Protein AF-A0A2N0RND5-F1 (afdb_monomer)

Secondary structure (DSSP, 8-state):
--EEEEEE--GGG--HHHHHHHHTTEEEEEEEE-TTT--EEEEEEE--HHHHHHHTSS------

Structure (mmCIF, N/CA/C/O backbone):
data_AF-A0A2N0RND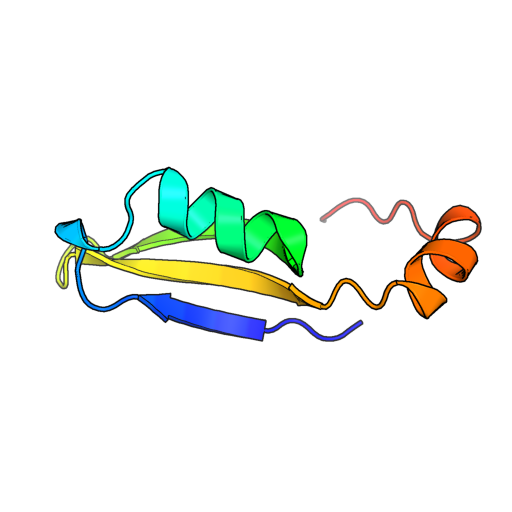5-F1
#
_entry.id   AF-A0A2N0RND5-F1
#
loop_
_atom_site.group_PDB
_atom_site.id
_atom_s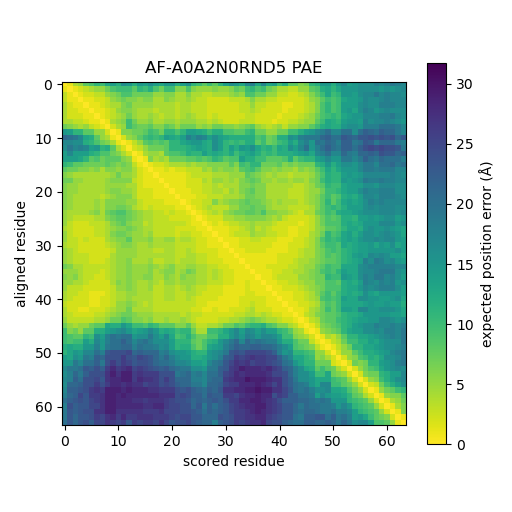ite.type_symbol
_atom_site.label_atom_id
_atom_site.label_alt_id
_atom_site.label_comp_id
_atom_site.label_asym_id
_atom_site.label_entity_id
_atom_site.label_seq_id
_atom_site.pdbx_PDB_ins_code
_atom_site.Cartn_x
_atom_site.Cartn_y
_atom_site.Cartn_z
_atom_site.occupancy
_atom_site.B_iso_or_equiv
_atom_site.auth_seq_id
_atom_site.auth_comp_id
_atom_site.auth_asym_id
_atom_site.auth_atom_id
_atom_site.pdbx_PDB_model_num
ATOM 1 N N . MET A 1 1 ? 1.839 -5.158 -20.382 1.00 65.38 1 MET A N 1
ATOM 2 C CA . MET A 1 1 ? 1.732 -4.538 -19.046 1.00 65.38 1 MET A CA 1
ATOM 3 C C . MET A 1 1 ? 0.827 -5.424 -18.215 1.00 65.38 1 MET A C 1
ATOM 5 O O . MET A 1 1 ? -0.282 -5.677 -18.667 1.00 65.38 1 MET A O 1
ATOM 9 N N . PHE A 1 2 ? 1.315 -5.954 -17.093 1.00 70.44 2 PHE A N 1
ATOM 10 C CA . PHE A 1 2 ? 0.546 -6.858 -16.237 1.00 70.44 2 PHE A CA 1
ATOM 11 C C . PHE A 1 2 ? 0.151 -6.114 -14.970 1.00 70.44 2 PHE A C 1
ATOM 13 O O . PHE A 1 2 ? 1.002 -5.641 -14.227 1.00 70.44 2 PHE A O 1
ATOM 20 N N . VAL A 1 3 ? -1.151 -5.969 -14.753 1.00 79.12 3 VAL A N 1
ATOM 21 C CA . VAL A 1 3 ? -1.671 -5.357 -13.534 1.00 79.12 3 VAL A CA 1
ATOM 22 C C . VAL A 1 3 ? -1.998 -6.474 -12.559 1.00 79.12 3 VAL A C 1
ATOM 24 O O . VAL A 1 3 ? -2.738 -7.399 -12.886 1.00 79.12 3 VAL A O 1
ATOM 27 N N . ILE A 1 4 ? -1.430 -6.378 -11.366 1.00 84.06 4 ILE A N 1
ATOM 28 C CA . ILE A 1 4 ? -1.648 -7.295 -10.261 1.00 84.06 4 ILE A CA 1
ATOM 29 C C . ILE A 1 4 ? -2.513 -6.573 -9.237 1.00 84.06 4 ILE A C 1
ATOM 31 O O . ILE A 1 4 ? -2.220 -5.454 -8.810 1.00 84.06 4 ILE A O 1
ATOM 35 N N . LEU A 1 5 ? -3.588 -7.239 -8.835 1.00 87.31 5 LEU A N 1
ATOM 36 C CA . LEU A 1 5 ? -4.447 -6.790 -7.757 1.00 87.31 5 LEU A CA 1
ATOM 37 C C . LEU A 1 5 ? -4.154 -7.628 -6.519 1.00 87.31 5 LEU A C 1
ATOM 39 O O . LEU A 1 5 ? -4.212 -8.857 -6.566 1.00 87.31 5 LEU A O 1
ATOM 43 N N . LYS A 1 6 ? -3.843 -6.966 -5.406 1.00 86.06 6 LYS A N 1
ATOM 44 C CA . LYS A 1 6 ? -3.540 -7.640 -4.145 1.00 86.06 6 LYS A CA 1
ATOM 45 C C . LYS A 1 6 ? -4.437 -7.124 -3.033 1.00 86.06 6 LYS A C 1
ATOM 47 O O . LYS A 1 6 ? -4.465 -5.924 -2.771 1.00 86.06 6 LYS A O 1
ATOM 52 N N . ILE A 1 7 ? -5.142 -8.041 -2.375 1.00 87.25 7 ILE A N 1
ATOM 53 C CA . ILE A 1 7 ? -5.953 -7.745 -1.192 1.00 87.25 7 ILE A CA 1
ATOM 54 C C . ILE A 1 7 ? -5.099 -7.987 0.054 1.00 87.25 7 ILE A C 1
ATOM 56 O O . ILE A 1 7 ? -4.443 -9.021 0.190 1.00 87.25 7 ILE A O 1
ATOM 60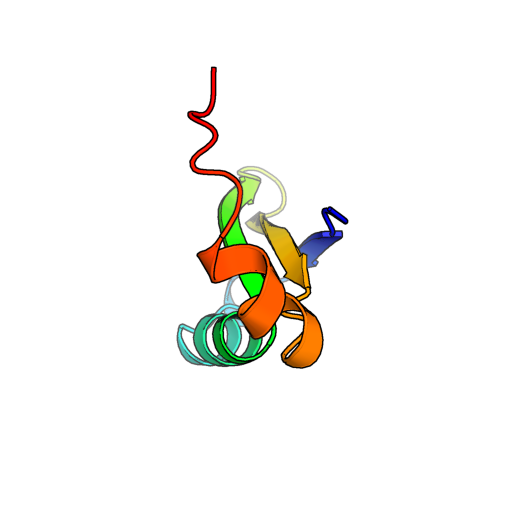 N N . LEU A 1 8 ? -5.085 -7.010 0.951 1.00 85.12 8 LEU A N 1
ATOM 61 C CA . LEU A 1 8 ? -4.350 -7.011 2.204 1.00 85.12 8 LEU A CA 1
ATOM 62 C C . LEU A 1 8 ? -5.359 -7.061 3.351 1.00 85.12 8 LEU A C 1
ATOM 64 O O . LEU A 1 8 ? -5.932 -6.046 3.756 1.00 85.12 8 LEU A O 1
ATOM 68 N N . ASN A 1 9 ? -5.567 -8.277 3.851 1.00 76.56 9 ASN A N 1
ATOM 69 C CA . ASN A 1 9 ? -6.524 -8.590 4.904 1.00 76.56 9 ASN A CA 1
ATOM 70 C C . ASN A 1 9 ? -5.912 -8.330 6.285 1.00 76.56 9 ASN A C 1
ATOM 72 O O . ASN A 1 9 ? -5.533 -9.282 6.958 1.00 76.56 9 ASN A O 1
ATOM 76 N N . ASN A 1 10 ? -5.706 -7.058 6.643 1.00 70.75 10 ASN A N 1
ATOM 77 C CA . ASN A 1 10 ? -5.521 -6.541 8.009 1.00 70.75 10 ASN A CA 1
ATOM 78 C C . ASN A 1 10 ? -4.935 -5.113 7.934 1.00 70.75 10 ASN A C 1
ATOM 80 O O . ASN A 1 10 ? -3.767 -4.968 7.553 1.00 70.75 10 ASN A O 1
ATOM 84 N N . PRO A 1 11 ? -5.657 -4.065 8.366 1.00 62.50 11 PRO A N 1
ATOM 85 C CA . PRO A 1 11 ? -5.151 -2.693 8.343 1.00 62.50 11 PRO A CA 1
ATOM 86 C C . PRO A 1 11 ? -3.890 -2.494 9.204 1.00 62.50 11 PRO A C 1
ATOM 88 O O . PRO A 1 11 ? -3.013 -1.724 8.825 1.00 62.50 11 PRO A O 1
ATOM 91 N N . ALA A 1 12 ? -3.722 -3.243 10.302 1.00 60.41 12 ALA A N 1
ATOM 92 C CA . ALA A 1 12 ? -2.532 -3.148 11.158 1.00 60.41 12 ALA A CA 1
ATOM 93 C C . ALA A 1 12 ? -1.258 -3.718 10.502 1.00 60.41 12 AL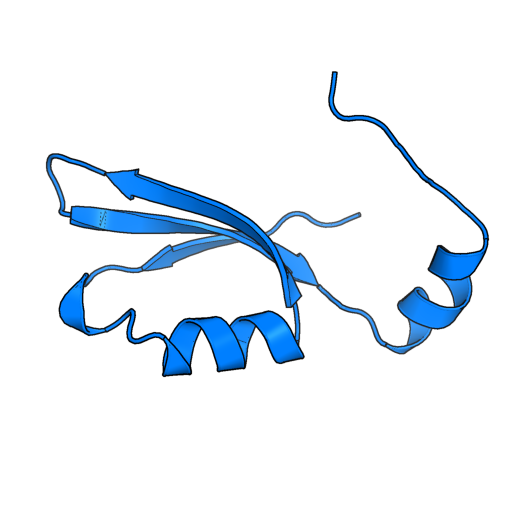A A C 1
ATOM 95 O O . ALA A 1 12 ? -0.143 -3.407 10.920 1.00 60.41 12 ALA A O 1
ATOM 96 N N . SER A 1 13 ? -1.406 -4.546 9.461 1.00 57.09 13 SER A N 1
ATOM 97 C CA . SER A 1 13 ? -0.278 -5.133 8.725 1.00 57.09 13 SER A CA 1
ATOM 98 C C . SER A 1 13 ? 0.296 -4.196 7.655 1.00 57.09 13 SER A C 1
ATOM 100 O O . SER A 1 13 ? 1.467 -4.319 7.283 1.00 57.09 13 SER A O 1
ATOM 102 N N . ILE A 1 14 ? -0.483 -3.197 7.225 1.00 67.81 14 ILE A N 1
ATOM 103 C CA . ILE A 1 14 ? -0.064 -2.174 6.261 1.00 67.81 14 ILE A CA 1
ATOM 104 C C . ILE A 1 14 ? 0.604 -1.038 7.017 1.00 67.81 14 ILE A C 1
ATOM 106 O O . ILE A 1 14 ? 0.157 0.102 7.083 1.00 67.81 14 ILE A O 1
ATOM 110 N N . THR A 1 15 ? 1.725 -1.383 7.627 1.00 74.00 15 THR A N 1
ATOM 111 C CA . THR A 1 15 ? 2.680 -0.372 8.050 1.00 74.00 15 THR A CA 1
ATOM 112 C C . THR A 1 15 ? 3.315 0.251 6.808 1.00 74.00 15 THR A C 1
ATOM 114 O O . THR A 1 15 ? 3.487 -0.422 5.789 1.00 74.00 15 THR A O 1
ATOM 117 N N . SER A 1 16 ? 3.740 1.515 6.904 1.00 73.88 16 SER A N 1
ATOM 118 C CA . SER A 1 16 ? 4.549 2.189 5.871 1.00 73.88 16 SER A CA 1
ATOM 119 C C . SER A 1 16 ? 5.680 1.287 5.350 1.00 73.88 16 SER A C 1
ATOM 121 O O . SER A 1 16 ? 5.894 1.176 4.150 1.00 73.88 16 SER A O 1
ATOM 123 N N . LYS A 1 17 ? 6.303 0.511 6.250 1.00 79.62 17 LYS A N 1
ATOM 124 C CA . LYS A 1 17 ? 7.359 -0.467 5.942 1.00 79.62 17 LYS A CA 1
ATOM 125 C C . LYS A 1 17 ? 6.941 -1.568 4.958 1.00 79.62 17 LYS A C 1
ATOM 127 O O . LYS A 1 17 ? 7.793 -2.084 4.238 1.00 79.62 17 LYS A O 1
ATOM 132 N N . TYR A 1 18 ? 5.680 -2.001 4.965 1.00 81.56 18 TYR A N 1
ATOM 133 C CA . TYR A 1 18 ? 5.185 -3.016 4.033 1.00 81.56 18 TYR A CA 1
ATOM 134 C C . TYR A 1 18 ? 4.975 -2.424 2.638 1.00 81.56 18 TYR A C 1
ATOM 136 O O . TYR A 1 18 ? 5.411 -3.020 1.654 1.00 81.56 18 TYR A O 1
ATOM 144 N N . ILE A 1 19 ? 4.390 -1.223 2.567 1.00 79.06 19 ILE A N 1
ATOM 145 C CA . ILE A 1 19 ? 4.249 -0.477 1.311 1.00 79.06 19 ILE A CA 1
ATOM 146 C C . ILE A 1 19 ? 5.633 -0.201 0.712 1.00 79.06 19 ILE A C 1
ATOM 148 O O . ILE A 1 19 ? 5.844 -0.494 -0.460 1.00 79.06 19 ILE A O 1
ATOM 152 N N . ASP A 1 20 ? 6.606 0.222 1.523 1.00 81.88 20 ASP A N 1
ATOM 153 C CA . ASP A 1 20 ? 7.990 0.448 1.084 1.00 81.88 20 ASP A CA 1
ATOM 154 C C . ASP A 1 20 ? 8.633 -0.812 0.490 1.00 81.88 20 ASP A C 1
ATOM 156 O O . ASP A 1 20 ? 9.390 -0.745 -0.477 1.00 81.88 20 ASP A O 1
ATOM 160 N N . LYS A 1 21 ? 8.343 -1.993 1.051 1.00 83.12 21 LYS A N 1
ATOM 161 C CA . LYS A 1 21 ? 8.832 -3.268 0.503 1.00 83.12 21 LYS A CA 1
ATOM 162 C C . LYS A 1 21 ? 8.193 -3.602 -0.841 1.00 83.12 21 LYS A C 1
ATOM 164 O O . LYS A 1 21 ? 8.894 -4.114 -1.708 1.00 83.12 21 LYS A O 1
ATOM 169 N N . ILE A 1 22 ? 6.898 -3.332 -1.013 1.00 81.06 22 ILE A N 1
ATOM 170 C CA . ILE A 1 22 ? 6.200 -3.546 -2.289 1.00 81.06 22 ILE A CA 1
ATOM 171 C C . ILE A 1 22 ? 6.718 -2.566 -3.341 1.00 81.06 22 ILE A C 1
ATOM 173 O O . ILE A 1 22 ? 7.046 -2.991 -4.444 1.00 81.06 22 ILE A O 1
ATOM 177 N N . ALA A 1 23 ? 6.865 -1.290 -2.984 1.00 79.44 23 ALA A N 1
ATOM 178 C CA . ALA A 1 23 ? 7.321 -0.232 -3.882 1.00 79.44 23 ALA A CA 1
ATOM 179 C C . ALA A 1 23 ? 8.750 -0.454 -4.418 1.00 79.44 23 ALA A C 1
ATOM 181 O O . ALA A 1 23 ? 9.106 0.073 -5.467 1.00 79.44 23 ALA A O 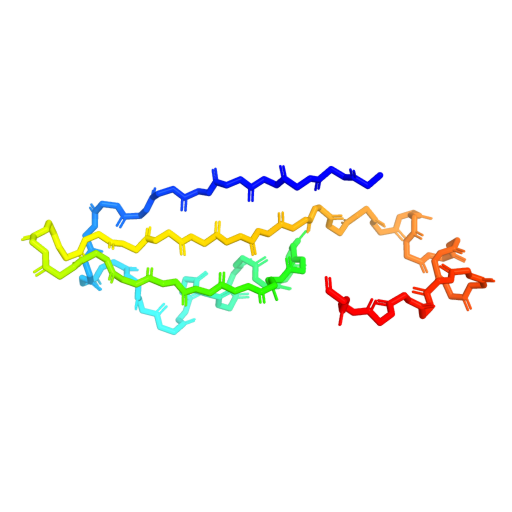1
ATOM 182 N N . LYS A 1 24 ? 9.574 -1.259 -3.730 1.00 81.19 24 LYS A N 1
ATOM 183 C CA . LYS A 1 24 ? 10.907 -1.656 -4.218 1.00 81.19 24 LYS A CA 1
ATOM 184 C C . LYS A 1 24 ? 10.867 -2.601 -5.417 1.00 81.19 24 LYS A C 1
ATOM 186 O O . LYS A 1 24 ? 11.808 -2.605 -6.200 1.00 81.19 24 LYS A O 1
ATOM 191 N N . SER A 1 25 ? 9.834 -3.431 -5.526 1.00 78.50 25 SER A N 1
ATOM 192 C CA . SER A 1 25 ? 9.728 -4.483 -6.548 1.00 78.50 25 SER A CA 1
ATOM 193 C C . SER A 1 25 ? 8.560 -4.285 -7.512 1.00 78.50 25 SER A C 1
ATOM 195 O O . SER A 1 25 ? 8.511 -4.933 -8.553 1.00 78.50 25 SER A O 1
ATOM 197 N N . HIS A 1 26 ? 7.634 -3.381 -7.194 1.00 81.62 26 HIS A N 1
ATOM 198 C CA . HIS A 1 26 ? 6.437 -3.122 -7.981 1.00 81.62 26 HIS A CA 1
ATOM 199 C C . HIS A 1 26 ? 6.139 -1.624 -8.030 1.00 81.62 26 HIS A C 1
ATOM 201 O O . HIS A 1 26 ? 6.311 -0.911 -7.042 1.00 81.62 26 HIS A O 1
ATOM 207 N N . ILE A 1 27 ? 5.632 -1.148 -9.166 1.00 83.56 27 ILE A N 1
ATOM 208 C CA . ILE A 1 27 ? 5.037 0.186 -9.253 1.00 83.56 27 ILE A CA 1
ATOM 209 C C . ILE A 1 27 ? 3.656 0.086 -8.628 1.00 83.56 27 ILE A C 1
ATOM 211 O O . ILE A 1 27 ? 2.843 -0.730 -9.057 1.00 83.56 27 ILE A O 1
ATOM 215 N N . VAL A 1 28 ? 3.388 0.916 -7.625 1.00 85.06 28 VAL A N 1
ATOM 216 C CA . VAL A 1 28 ? 2.064 1.029 -7.012 1.00 85.06 28 VAL A CA 1
ATOM 217 C C . VAL A 1 28 ? 1.292 2.123 -7.742 1.00 85.06 28 VAL A C 1
ATOM 219 O O . VAL A 1 28 ? 1.716 3.275 -7.751 1.00 85.06 28 VAL A O 1
ATOM 222 N N . TYR A 1 29 ? 0.161 1.769 -8.349 1.00 85.69 29 TYR A N 1
ATOM 223 C CA . TYR A 1 29 ? -0.712 2.724 -9.042 1.00 85.69 29 TYR A CA 1
ATOM 224 C C . TYR A 1 29 ? -1.786 3.305 -8.134 1.00 85.69 29 TYR A C 1
ATOM 226 O O . TYR A 1 29 ? -2.218 4.437 -8.330 1.00 85.69 29 TYR A O 1
ATOM 234 N N . GLY A 1 30 ? -2.237 2.531 -7.152 1.00 84.56 30 GLY A N 1
ATOM 235 C CA . GLY A 1 30 ? -3.307 2.960 -6.272 1.00 84.56 30 GLY A CA 1
ATOM 236 C C . GLY A 1 30 ? -3.486 2.028 -5.091 1.00 84.56 30 GLY A C 1
ATOM 237 O O . GLY A 1 30 ? -3.198 0.831 -5.160 1.00 84.56 30 GLY A O 1
ATOM 238 N N . ILE A 1 31 ? -3.970 2.610 -4.002 1.00 87.19 31 ILE A N 1
ATOM 239 C CA . ILE A 1 31 ? -4.340 1.913 -2.779 1.00 87.19 31 ILE A CA 1
ATOM 240 C C . ILE A 1 31 ? -5.733 2.408 -2.408 1.00 87.19 31 ILE A C 1
ATOM 242 O O . ILE A 1 31 ? -5.960 3.614 -2.337 1.00 87.19 31 ILE A O 1
ATOM 246 N N . THR A 1 32 ? -6.656 1.486 -2.167 1.00 89.25 32 THR A N 1
ATOM 247 C CA . THR A 1 32 ? -7.989 1.793 -1.644 1.00 89.25 32 THR A CA 1
ATOM 248 C C . THR A 1 32 ? -8.275 0.934 -0.422 1.00 89.25 32 THR A C 1
ATOM 250 O O . THR A 1 32 ? -7.708 -0.152 -0.289 1.00 89.25 32 THR A O 1
ATOM 253 N N . GLN A 1 33 ? -9.123 1.422 0.478 1.00 87.94 33 GLN A N 1
ATOM 254 C CA . GLN A 1 33 ? -9.565 0.682 1.653 1.00 87.94 33 GLN A CA 1
ATOM 255 C C . GLN A 1 33 ? -11.063 0.431 1.557 1.00 87.94 33 GLN A C 1
ATOM 257 O O . GLN A 1 33 ? -11.846 1.359 1.363 1.00 87.94 33 GLN A O 1
ATOM 262 N N . ASP A 1 34 ? -11.449 -0.822 1.743 1.00 87.94 34 ASP A N 1
ATOM 263 C CA . ASP A 1 34 ? -12.844 -1.198 1.859 1.00 87.94 34 ASP A CA 1
ATOM 264 C C . ASP A 1 34 ? -13.392 -0.754 3.235 1.00 87.94 34 ASP A C 1
ATOM 266 O O . ASP A 1 34 ? -12.804 -1.080 4.274 1.00 87.94 34 ASP A O 1
ATOM 270 N N . PRO A 1 35 ? -14.481 0.032 3.290 1.00 85.81 35 PRO A N 1
ATOM 271 C CA . PRO A 1 35 ? -14.964 0.611 4.539 1.00 85.81 35 PRO A CA 1
ATOM 272 C C . PRO A 1 35 ? -15.617 -0.410 5.479 1.00 85.81 35 PRO A C 1
ATOM 274 O O . PRO A 1 35 ? -15.652 -0.140 6.684 1.00 85.81 35 PRO A O 1
ATOM 277 N N . GLU A 1 36 ? -16.099 -1.543 4.964 1.00 90.25 36 GLU A N 1
ATOM 278 C CA . GLU A 1 36 ? -16.798 -2.591 5.716 1.00 90.25 36 GLU A CA 1
ATOM 279 C C . GLU A 1 36 ? -15.798 -3.576 6.331 1.00 90.25 36 GLU A C 1
ATOM 281 O O . GLU A 1 36 ? -15.739 -3.756 7.545 1.00 90.25 36 GLU A O 1
ATOM 286 N N . THR A 1 37 ? -14.938 -4.148 5.494 1.00 88.38 37 THR A N 1
ATOM 28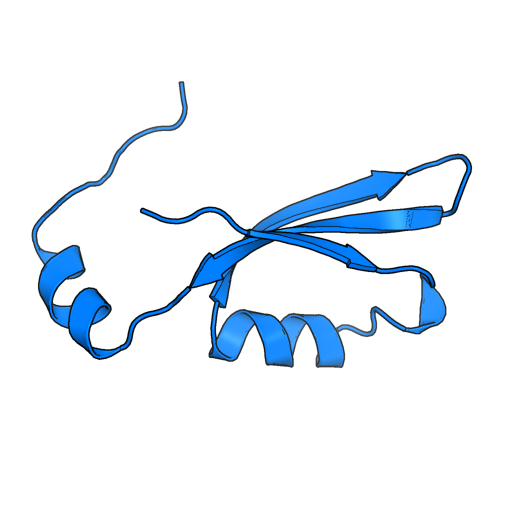7 C CA . THR A 1 37 ? -13.946 -5.160 5.871 1.00 88.38 37 THR A CA 1
ATOM 288 C C . THR A 1 37 ? -12.648 -4.561 6.410 1.00 88.38 37 THR A C 1
ATOM 290 O O . THR A 1 37 ? -11.848 -5.270 7.018 1.00 88.38 37 THR A O 1
ATOM 293 N N . LYS A 1 38 ? -12.408 -3.260 6.179 1.00 84.81 38 LYS A N 1
ATOM 294 C CA . LYS A 1 38 ? -11.145 -2.549 6.468 1.00 84.81 38 LYS A CA 1
ATOM 295 C C . LYS A 1 38 ? -9.919 -3.121 5.753 1.00 84.81 38 LYS A C 1
ATOM 297 O O . LYS A 1 38 ? -8.795 -2.697 6.044 1.0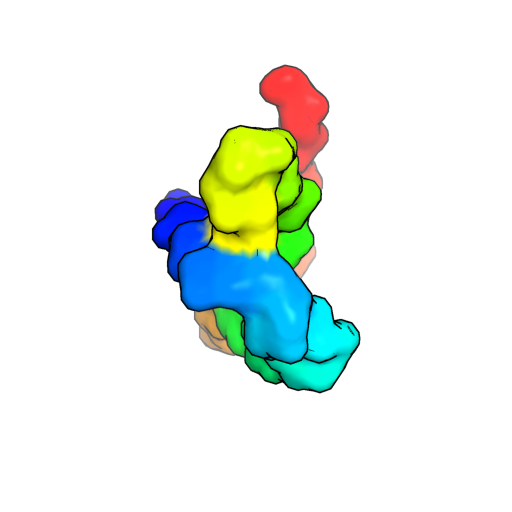0 84.81 38 LYS A O 1
ATOM 302 N N . ASN A 1 39 ? -10.125 -4.030 4.804 1.00 86.25 39 ASN A N 1
ATOM 303 C CA . ASN A 1 39 ? -9.077 -4.575 3.960 1.00 86.25 39 ASN A CA 1
ATOM 304 C C . ASN A 1 39 ? -8.628 -3.520 2.957 1.00 86.25 39 ASN A C 1
ATOM 306 O O . ASN A 1 39 ? -9.419 -2.686 2.516 1.00 86.25 39 ASN A O 1
ATOM 310 N N . TYR A 1 40 ? -7.361 -3.573 2.566 1.00 86.88 40 TYR A N 1
ATOM 311 C CA . TYR A 1 40 ? -6.876 -2.713 1.496 1.00 86.88 40 TYR A CA 1
ATOM 312 C C . TYR A 1 40 ? -6.729 -3.496 0.209 1.00 86.88 40 TYR A C 1
ATOM 314 O O . TYR A 1 40 ? -6.258 -4.631 0.203 1.00 86.88 40 TYR A O 1
ATOM 322 N N . MET A 1 41 ? -7.067 -2.850 -0.893 1.00 88.12 41 MET A N 1
ATOM 323 C CA . MET A 1 41 ? -6.730 -3.303 -2.229 1.00 88.12 41 MET A CA 1
ATOM 324 C C . MET A 1 41 ? -5.607 -2.434 -2.770 1.00 88.12 41 MET A C 1
ATOM 326 O O . MET A 1 41 ? -5.703 -1.207 -2.784 1.00 88.12 41 MET A O 1
ATOM 330 N N . VAL A 1 42 ? -4.543 -3.088 -3.223 1.00 88.31 42 VAL A N 1
ATOM 331 C CA . VAL A 1 42 ? -3.397 -2.445 -3.860 1.00 88.31 42 VAL A CA 1
ATOM 332 C C . VAL A 1 42 ? -3.356 -2.869 -5.317 1.00 88.31 42 VAL A C 1
ATOM 334 O O . VAL A 1 42 ? -3.361 -4.062 -5.628 1.00 88.31 42 VAL A O 1
ATOM 337 N N . VAL A 1 43 ? -3.304 -1.875 -6.198 1.00 87.00 43 VAL A N 1
ATOM 338 C CA . VAL A 1 43 ? -3.094 -2.052 -7.633 1.00 87.00 43 VAL A CA 1
ATOM 339 C C . VAL A 1 43 ? -1.623 -1.804 -7.911 1.00 87.00 43 VAL A C 1
ATOM 341 O O . VAL A 1 43 ? -1.112 -0.709 -7.663 1.00 87.00 43 VAL A O 1
ATOM 344 N N . LEU A 1 44 ? -0.938 -2.827 -8.404 1.00 87.38 44 LEU A N 1
ATOM 345 C CA . LEU A 1 44 ? 0.499 -2.796 -8.630 1.00 87.38 44 LEU A CA 1
ATOM 346 C C . LEU A 1 44 ? 0.873 -3.455 -9.961 1.00 87.38 44 LEU A C 1
ATOM 348 O O . LEU A 1 44 ? 0.098 -4.219 -10.526 1.00 87.38 44 LEU A O 1
ATOM 352 N N . ASN A 1 45 ? 2.045 -3.131 -10.488 1.00 84.25 45 ASN A N 1
ATOM 353 C CA . ASN A 1 45 ? 2.608 -3.738 -11.695 1.00 84.25 45 ASN A CA 1
ATOM 354 C C . ASN A 1 45 ? 4.054 -4.123 -11.427 1.00 84.25 45 ASN A C 1
ATOM 356 O O . ASN A 1 45 ? 4.770 -3.414 -10.716 1.00 84.25 45 ASN A O 1
ATOM 360 N N . ASP A 1 46 ? 4.464 -5.256 -11.982 1.00 74.56 46 ASP A N 1
ATOM 361 C CA . ASP A 1 46 ? 5.805 -5.782 -11.792 1.00 74.56 46 ASP A CA 1
ATOM 362 C C . ASP A 1 46 ? 6.842 -4.814 -12.355 1.00 74.56 46 ASP A C 1
ATOM 364 O O . ASP A 1 46 ? 6.826 -4.454 -13.538 1.00 74.56 46 ASP A O 1
ATOM 368 N N . ILE A 1 47 ? 7.801 -4.432 -11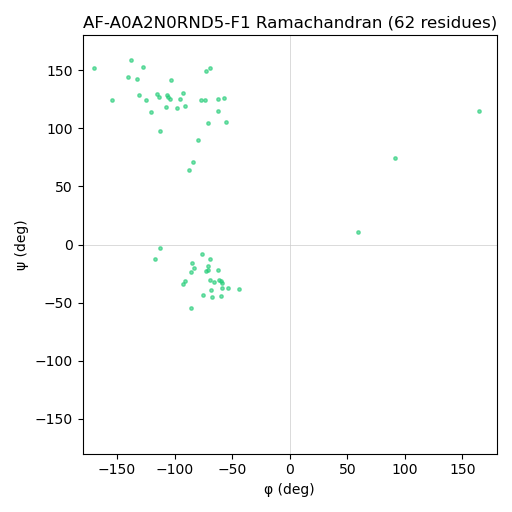.510 1.00 67.25 47 ILE A N 1
ATOM 369 C CA . ILE A 1 47 ? 9.019 -3.796 -11.995 1.00 67.25 47 ILE A CA 1
ATOM 370 C C . ILE A 1 47 ? 9.908 -4.916 -12.512 1.00 67.25 47 ILE A C 1
ATOM 372 O O . ILE A 1 47 ? 10.726 -5.498 -11.804 1.00 67.25 47 ILE A O 1
ATOM 376 N N . CYS A 1 48 ? 9.759 -5.228 -13.790 1.00 65.06 48 CYS A N 1
ATOM 377 C CA . CYS A 1 48 ? 10.779 -5.986 -14.487 1.00 65.06 48 CYS A CA 1
ATOM 378 C C . CYS A 1 48 ? 11.999 -5.062 -14.665 1.00 65.06 48 CYS A C 1
ATOM 380 O O . CYS A 1 48 ? 11.985 -4.179 -15.519 1.00 65.06 48 CYS A O 1
ATOM 382 N N . GLU A 1 49 ? 13.069 -5.247 -13.881 1.00 59.06 49 GLU A N 1
ATOM 383 C CA . GLU A 1 49 ? 14.304 -4.439 -13.985 1.00 59.06 49 GLU A CA 1
ATOM 384 C C . GLU A 1 49 ? 14.875 -4.420 -15.413 1.00 59.06 49 GLU A C 1
ATOM 386 O O . GLU A 1 49 ? 15.322 -3.383 -15.905 1.00 59.06 49 GLU A O 1
ATOM 391 N N . LYS A 1 50 ? 14.789 -5.552 -16.126 1.00 56.22 50 LYS A N 1
ATOM 392 C CA . LYS A 1 50 ? 15.166 -5.645 -17.548 1.00 56.22 50 LYS A CA 1
ATOM 393 C C . LYS A 1 50 ? 14.250 -4.815 -18.455 1.00 56.22 50 LYS A C 1
ATOM 395 O O . LYS A 1 50 ? 14.707 -4.285 -19.462 1.00 56.22 50 LYS A O 1
ATOM 400 N N . CYS A 1 51 ? 12.980 -4.677 -18.089 1.00 52.56 51 CYS A N 1
ATOM 401 C CA . CYS A 1 51 ? 11.966 -3.943 -18.834 1.00 52.56 51 CYS A CA 1
ATOM 402 C C . CYS A 1 51 ? 11.971 -2.445 -18.496 1.00 52.56 51 CYS A C 1
ATOM 404 O O . CYS A 1 51 ? 11.599 -1.648 -19.347 1.00 52.56 51 CYS A O 1
ATOM 406 N N . ASN A 1 52 ? 12.465 -2.034 -17.321 1.00 51.72 52 ASN A N 1
ATOM 407 C CA . ASN A 1 52 ? 12.680 -0.621 -16.972 1.00 51.72 52 ASN A CA 1
ATOM 408 C C . ASN A 1 52 ? 13.652 0.075 -17.939 1.00 51.72 52 ASN A C 1
ATOM 410 O O . ASN A 1 52 ? 13.487 1.253 -18.239 1.00 51.72 52 ASN A O 1
ATOM 414 N N . LYS A 1 53 ? 14.625 -0.664 -18.488 1.00 49.94 53 LYS A N 1
ATOM 415 C CA . LYS A 1 53 ? 15.532 -0.172 -19.540 1.00 49.94 53 LYS A CA 1
ATOM 416 C C . LYS A 1 53 ? 14.848 0.004 -20.903 1.00 49.94 53 LYS A C 1
ATOM 418 O O . LYS A 1 53 ? 15.349 0.737 -21.746 1.00 49.94 53 LYS A O 1
ATOM 423 N N . ILE A 1 54 ? 13.725 -0.683 -21.117 1.00 48.09 54 ILE A N 1
ATOM 424 C CA . ILE A 1 54 ? 12.920 -0.633 -22.346 1.00 48.09 54 ILE A CA 1
ATOM 425 C C . ILE A 1 54 ? 11.815 0.436 -22.209 1.00 48.09 54 ILE A C 1
ATOM 427 O O . ILE A 1 54 ? 11.509 1.142 -23.165 1.00 48.09 54 ILE A O 1
ATOM 431 N N . LEU A 1 55 ? 11.268 0.623 -21.001 1.00 49.00 55 LEU A N 1
ATOM 432 C CA . LEU A 1 55 ? 10.196 1.576 -20.683 1.00 49.00 55 LEU A CA 1
ATOM 433 C C . LEU A 1 55 ? 10.647 3.043 -20.586 1.00 49.00 55 LEU A C 1
ATOM 435 O O . LEU A 1 55 ? 9.794 3.924 -20.555 1.00 49.00 55 LEU A O 1
ATOM 439 N N . SER A 1 56 ? 11.951 3.346 -20.620 1.00 43.84 56 SER A N 1
ATOM 440 C CA . SER A 1 56 ? 12.414 4.735 -20.784 1.00 43.84 56 SER A CA 1
ATOM 441 C C . SER A 1 56 ? 12.137 5.308 -22.181 1.00 43.84 56 SER A C 1
ATOM 443 O O . SER A 1 56 ? 12.268 6.513 -22.367 1.00 43.84 56 SER A O 1
ATOM 445 N N . TYR A 1 57 ? 11.761 4.472 -23.159 1.00 48.38 57 TYR A N 1
ATOM 446 C CA . TYR A 1 57 ? 11.526 4.897 -24.544 1.00 48.38 57 TYR A CA 1
ATOM 447 C C . TYR A 1 57 ? 10.074 4.805 -25.004 1.00 48.38 57 TYR A C 1
ATOM 449 O O . TYR A 1 57 ? 9.783 5.229 -26.120 1.00 48.38 57 TYR A O 1
ATOM 457 N N . GLN A 1 58 ? 9.141 4.305 -24.188 1.00 50.03 58 GLN A N 1
ATOM 458 C CA . GLN A 1 58 ? 7.755 4.252 -24.636 1.00 50.03 58 GLN A CA 1
ATOM 459 C C . GLN A 1 58 ? 6.738 4.262 -23.493 1.00 50.03 58 GLN A C 1
ATOM 461 O O . GLN A 1 58 ? 6.716 3.373 -22.648 1.00 50.03 58 GLN A O 1
ATOM 466 N N . HIS A 1 59 ? 5.839 5.246 -23.589 1.00 44.09 59 HIS A N 1
ATOM 467 C CA . HIS A 1 59 ? 4.550 5.387 -22.907 1.00 44.09 59 HIS A CA 1
ATOM 468 C C . HIS A 1 59 ? 4.511 6.135 -21.566 1.00 44.09 59 HIS A C 1
ATOM 470 O O . HIS A 1 59 ? 4.170 5.598 -20.517 1.00 44.09 59 HIS A O 1
ATOM 476 N N . ILE A 1 60 ? 4.627 7.463 -21.686 1.00 48.75 60 ILE A N 1
ATOM 477 C CA . ILE A 1 60 ? 3.596 8.353 -21.132 1.00 48.75 60 ILE A CA 1
ATOM 478 C C . ILE A 1 60 ? 2.255 7.916 -21.750 1.00 48.75 60 ILE A C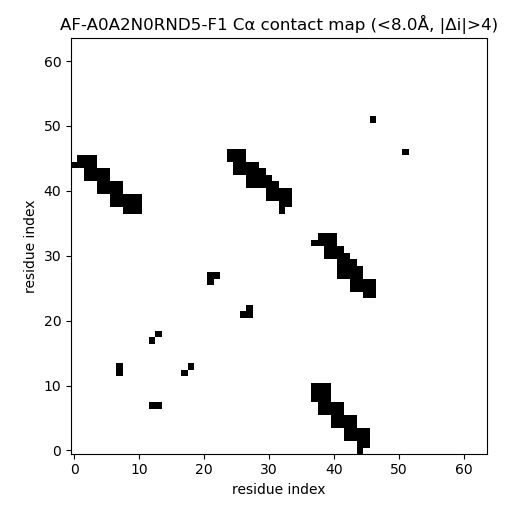 1
ATOM 480 O O . ILE A 1 60 ? 2.010 8.156 -22.930 1.00 48.75 60 ILE A O 1
ATOM 484 N N . ILE A 1 61 ? 1.399 7.240 -20.986 1.00 50.50 61 ILE A N 1
ATOM 485 C CA . ILE A 1 61 ? -0.035 7.165 -21.285 1.00 50.50 61 ILE A CA 1
ATOM 486 C C . ILE A 1 61 ? -0.773 7.741 -20.085 1.00 50.50 61 ILE A C 1
ATOM 488 O O . ILE A 1 61 ? -0.728 7.221 -18.974 1.00 50.50 61 ILE A O 1
ATOM 492 N N . ILE A 1 62 ? -1.418 8.863 -20.374 1.00 44.56 62 ILE A N 1
ATOM 493 C CA . ILE A 1 62 ? -2.390 9.589 -19.572 1.00 44.56 62 ILE A CA 1
ATOM 494 C C . ILE A 1 62 ? -3.548 8.633 -19.254 1.00 44.56 62 ILE A C 1
ATOM 496 O O . ILE A 1 62 ? -4.123 8.050 -20.173 1.00 44.56 62 ILE A O 1
ATOM 500 N N . MET A 1 63 ? -3.889 8.472 -17.972 1.00 36.00 63 MET A N 1
ATOM 501 C CA . MET A 1 63 ? -5.162 7.862 -17.576 1.00 36.00 63 MET A CA 1
ATOM 502 C C . MET A 1 63 ? -6.295 8.752 -18.105 1.00 36.00 63 MET A C 1
ATOM 504 O O . MET A 1 63 ? -6.401 9.914 -17.708 1.00 36.00 63 MET A O 1
ATOM 508 N N . ARG A 1 64 ? -7.092 8.221 -19.031 1.00 41.03 64 ARG A N 1
ATOM 509 C CA . ARG A 1 64 ? -8.429 8.721 -19.354 1.00 41.03 64 ARG A CA 1
ATOM 510 C C . ARG A 1 64 ? -9.452 7.804 -18.711 1.00 41.03 64 ARG A C 1
ATOM 512 O O . ARG A 1 64 ? -9.173 6.584 -18.685 1.00 41.03 64 ARG A O 1
#

Organism: NCBI:txid588596

pLDDT: mean 72.25, std 15.83, range [36.0, 90.25]

Mean predicted aligned error: 10.36 Å

Foldseek 3Di:
DDKDKDKAQDLVVPDVVVVVVCVVFWPWPDWDADPPRRIIITITGGPPVVCVVVVVPDDPDDDD

Sequence (64 aa):
MFVILKILNNPASITSKYIDKIAKSHIVYGITQDPETKNYMVVLNDICEKCNKILSYQHIIIMR

Radius of gyration: 13.73 Å; Cα contacts (8 Å, |Δi|>4): 79; chains: 1; bounding box: 32×18×36 Å

Solvent-accessible surface area (backbone atoms only — not comparable to full-atom values): 4016 Å² total; per-residue (Å²): 138,65,79,45,80,43,78,41,89,44,60,86,68,65,39,71,70,50,52,55,58,46,56,74,51,23,51,72,79,46,74,48,69,43,89,86,81,46,26,33,44,36,38,29,30,76,56,48,72,80,47,54,75,57,50,78,78,59,75,94,72,82,90,127

Nearest PDB structures (foldseek):
  1wg1-assembly1_A  TM=4.357E-01  e=1.456E-01  Homo sapiens
  2wbm-assembly1_A  TM=5.547E-01  e=7.233E-01  Methanothermobacter thermautotrophicus str. Delta H
  2wbm-assembly2_B  TM=5.476E-01  e=1.516E+00  Methanothermobacter thermautotrophicus str. Delta H
  2dch-assembly1_X  TM=4.385E-01  e=6.012E-01  Thermoproteus
  8ucg-assembly1_B  TM=5.311E-01  e=1.516E+00  Palaeococcus pacificus DY20341